Protein AF-A0A960HMX3-F1 (afdb_monomer)

Solvent-accessible surface area (backbone atoms only — not comparable to full-atom values): 6172 Å² total; per-residue (Å²): 138,47,63,65,85,90,50,76,62,52,67,40,49,70,94,48,58,46,78,93,29,70,56,40,52,54,56,44,63,33,71,47,39,36,35,37,45,38,48,60,83,60,45,30,69,58,53,38,54,47,41,51,61,59,38,69,85,48,51,72,66,40,34,30,44,33,40,25,38,19,84,93,37,35,83,73,44,44,56,55,37,54,48,40,28,54,75,72,62,50,45,58,39,83,42,84,37,84,56,86,35,61,76,78,84,78,91,125

Mean predicted aligned error: 2.22 Å

Foldseek 3Di:
DAADPPDQEEEDEPVQLDLPGPVLVVLLPHQHQYEYEDEQPDALVSLQSSLCSNPVVLDARSYEYEYAHEPVRCVPRPPRNVVSCVVSPRRYHYHYDNPPNHDDDDPD

Sequence (108 aa):
DWYDTSAHMIWIGERTRQLDGAHVEFFSGVNNPIGCKLGPTATGDEAVALAERLNPDKVPGRLTFISRMGADNVEAALPPLLAAVRDAGHPVVWACDPMHGNTFTASG

Nearest PDB structures (foldseek):
  2ypp-assembly1_A  TM=9.995E-01  e=1.949E-12  Mycobacterium tuberculosis
  5ckx-assembly1_B-2  TM=9.982E-01  e=3.065E-12  Mycobacterium tuberculosis H37Rv
  3rzi-assembly1_A-2  TM=9.989E-01  e=3.270E-12  Mycobacterium tuberculosis H37Rv
  5ckv-assembly1_A-2  TM=9.958E-01  e=3.489E-12  Mycobacterium tuberculosis
  5e2l-assembly1_B  TM=9.982E-01  e=7.584E-12  Mycobacterium tuberculosis

Secondary structure (DSSP, 8-state):
----TT-SSEEE-GGG--TTSHHHHHHHHS-S-EEEEE-TT--HHHHHHHHHHH-TT--TTSEEEEE---TTTHHHHHHHHHHHHHHTT--PEEEE--STTS------

Radius of gyration: 14.27 Å; Cα contacts (8 Å, |Δi|>4): 177; chains: 1; bounding box: 42×22×45 Å

pLDDT: mean 97.95, std 3.2, range [70.38, 98.94]

Structure (mmCIF, N/CA/C/O backbone):
data_AF-A0A960HMX3-F1
#
_entry.id   AF-A0A960HMX3-F1
#
loop_
_atom_site.group_PDB
_atom_site.id
_atom_site.type_symbol
_atom_site.label_atom_id
_atom_site.label_alt_id
_atom_site.label_comp_id
_atom_site.label_asym_id
_atom_site.label_entity_id
_atom_site.label_seq_id
_atom_site.pdbx_PDB_ins_code
_atom_site.Cartn_x
_atom_site.Cartn_y
_atom_site.Cartn_z
_atom_site.occupancy
_atom_site.B_iso_or_equiv
_atom_site.auth_seq_id
_atom_site.auth_comp_id
_atom_site.auth_asym_id
_atom_site.auth_atom_id
_atom_site.pdbx_PDB_model_num
ATOM 1 N N . ASP A 1 1 ? -23.670 -0.229 2.502 1.00 85.31 1 ASP A N 1
ATOM 2 C CA . ASP A 1 1 ? -22.354 -0.774 2.131 1.00 85.31 1 ASP A CA 1
ATOM 3 C C . ASP A 1 1 ? -22.159 -0.709 0.638 1.00 85.31 1 ASP A C 1
ATOM 5 O O . ASP A 1 1 ? -23.004 -1.199 -0.103 1.00 85.31 1 ASP A O 1
ATOM 9 N N . TRP A 1 2 ? -21.087 -0.053 0.206 1.00 97.19 2 TRP A N 1
ATOM 10 C CA . TRP A 1 2 ? -20.743 0.062 -1.206 1.00 97.19 2 TRP A CA 1
ATOM 11 C C . TRP A 1 2 ? -19.721 -1.011 -1.558 1.00 97.19 2 TRP A C 1
ATOM 13 O O . TRP A 1 2 ? -18.742 -1.188 -0.842 1.00 97.19 2 TRP A O 1
ATOM 23 N N . TYR A 1 3 ? -19.937 -1.721 -2.6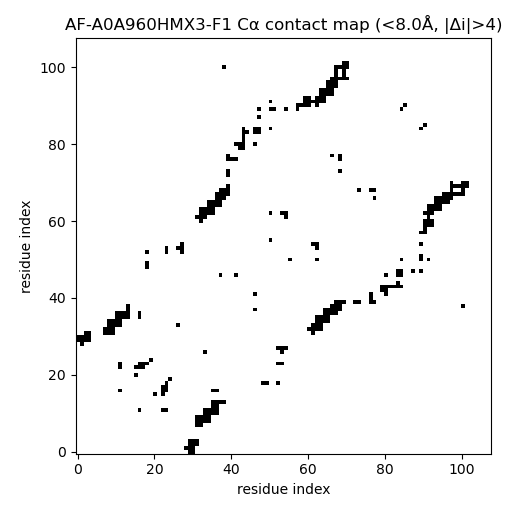59 1.00 98.44 3 TYR A N 1
ATOM 24 C CA . TYR A 1 3 ? -18.971 -2.658 -3.222 1.00 98.44 3 TYR A CA 1
ATOM 25 C C . TYR A 1 3 ? -18.749 -2.302 -4.683 1.00 98.44 3 TYR A C 1
ATOM 27 O O . TYR A 1 3 ? -19.709 -2.065 -5.420 1.00 98.44 3 TYR A O 1
ATOM 35 N N . ASP A 1 4 ? -17.493 -2.312 -5.109 1.00 98.44 4 ASP A N 1
ATOM 36 C CA . ASP A 1 4 ? -17.176 -2.403 -6.525 1.00 98.44 4 ASP A CA 1
ATOM 37 C C . ASP A 1 4 ? -17.462 -3.844 -6.970 1.00 98.44 4 ASP A C 1
ATOM 39 O O . ASP A 1 4 ? -16.826 -4.791 -6.506 1.00 98.44 4 ASP A O 1
ATOM 43 N N . THR A 1 5 ? -18.468 -4.019 -7.826 1.00 98.31 5 THR A N 1
ATOM 44 C CA . THR A 1 5 ? -18.927 -5.341 -8.286 1.00 98.31 5 THR A CA 1
ATOM 45 C C . THR A 1 5 ? -18.208 -5.824 -9.546 1.00 98.31 5 THR A C 1
ATOM 47 O O . THR A 1 5 ? -18.573 -6.859 -10.100 1.00 98.31 5 THR A O 1
ATOM 50 N N . SER A 1 6 ? -17.165 -5.117 -9.995 1.00 98.50 6 SER A N 1
ATOM 51 C CA . SER A 1 6 ? -16.330 -5.550 -11.121 1.00 98.50 6 SER A CA 1
ATOM 52 C C . SER A 1 6 ? -15.373 -6.694 -10.762 1.00 98.50 6 SER A C 1
ATOM 54 O O . SER A 1 6 ? -15.012 -7.489 -11.632 1.00 98.50 6 SER A O 1
ATOM 56 N N . ALA A 1 7 ? -14.969 -6.803 -9.491 1.00 98.62 7 ALA A N 1
ATOM 57 C CA . ALA A 1 7 ? -14.056 -7.830 -8.999 1.00 98.62 7 ALA A CA 1
ATOM 58 C C . ALA A 1 7 ? -14.205 -8.052 -7.485 1.00 98.62 7 ALA A C 1
ATOM 60 O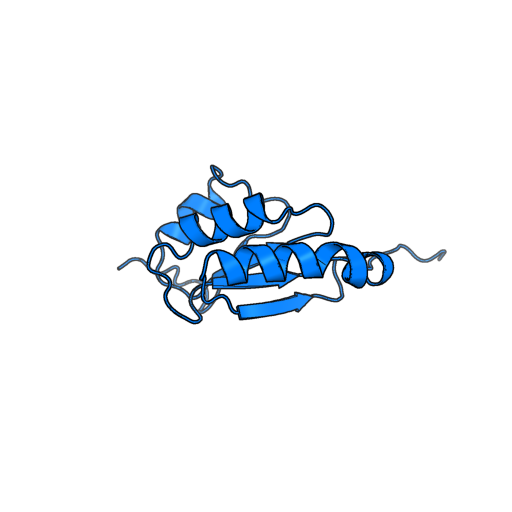 O . ALA A 1 7 ? -14.676 -7.191 -6.749 1.00 98.62 7 ALA A O 1
ATOM 61 N N . HIS A 1 8 ? -13.743 -9.204 -6.991 1.00 98.50 8 HIS A N 1
ATOM 62 C CA . HIS A 1 8 ? -13.754 -9.497 -5.553 1.00 98.50 8 HIS A CA 1
ATOM 63 C C . HIS A 1 8 ? -12.753 -8.633 -4.772 1.00 98.50 8 HIS A C 1
ATOM 65 O O . HIS A 1 8 ? -13.094 -8.080 -3.731 1.00 98.50 8 HIS A O 1
ATOM 71 N N . MET A 1 9 ? -11.527 -8.516 -5.288 1.00 98.56 9 MET A N 1
ATOM 72 C CA . MET A 1 9 ? -10.425 -7.737 -4.723 1.00 98.56 9 MET A CA 1
ATOM 73 C C . MET A 1 9 ? -9.857 -6.844 -5.821 1.00 98.56 9 MET A C 1
ATOM 75 O O . MET A 1 9 ? -9.694 -7.284 -6.960 1.00 98.56 9 MET A O 1
ATOM 79 N N . ILE A 1 10 ? -9.566 -5.597 -5.468 1.00 98.75 10 ILE A N 1
ATOM 80 C CA . ILE A 1 10 ? -9.032 -4.573 -6.371 1.00 98.75 10 ILE A CA 1
ATOM 81 C C . ILE A 1 10 ? -7.776 -3.952 -5.756 1.00 98.75 10 ILE A C 1
ATOM 83 O O . ILE A 1 10 ? -7.578 -4.023 -4.544 1.00 98.75 10 ILE A O 1
ATOM 87 N N . TRP A 1 11 ? -6.902 -3.330 -6.553 1.00 98.88 11 TRP A N 1
ATOM 88 C CA . TRP A 1 11 ? -5.698 -2.677 -6.021 1.00 98.88 11 TRP A CA 1
ATOM 89 C C . TRP A 1 11 ? -5.407 -1.314 -6.654 1.00 98.88 11 TRP A C 1
ATOM 91 O O . TRP A 1 11 ? -5.726 -1.066 -7.816 1.00 98.88 11 TRP A O 1
ATOM 101 N N . ILE A 1 12 ? -4.727 -0.457 -5.892 1.00 98.88 12 ILE A N 1
ATOM 102 C CA . ILE A 1 12 ? -4.202 0.832 -6.347 1.00 98.88 12 ILE A CA 1
ATOM 103 C C . ILE A 1 12 ? -2.768 0.641 -6.856 1.00 98.88 12 ILE A C 1
ATOM 105 O O . ILE A 1 12 ? -1.914 0.063 -6.175 1.00 98.88 12 ILE A O 1
ATOM 109 N N . GLY A 1 13 ? -2.495 1.107 -8.074 1.00 98.81 13 GLY A N 1
ATOM 110 C CA . GLY A 1 13 ? -1.163 1.057 -8.676 1.00 98.81 13 GLY A CA 1
ATOM 111 C C . GLY A 1 13 ? -0.196 2.108 -8.116 1.00 98.81 13 GLY A C 1
ATOM 112 O O . GLY A 1 13 ? -0.608 3.136 -7.591 1.00 98.81 13 GLY A O 1
ATOM 113 N N . GLU A 1 14 ? 1.111 1.892 -8.316 1.00 98.38 14 GLU A N 1
ATOM 114 C CA . GLU A 1 14 ? 2.176 2.796 -7.831 1.00 98.38 14 GLU A CA 1
ATOM 115 C C . GLU A 1 14 ? 1.983 4.250 -8.282 1.00 98.38 14 GLU A C 1
ATOM 117 O O . GLU A 1 14 ? 2.257 5.188 -7.548 1.00 98.38 14 GLU A O 1
ATOM 122 N N . ARG A 1 15 ? 1.510 4.446 -9.515 1.00 98.44 15 ARG A N 1
ATOM 123 C CA . ARG A 1 15 ? 1.380 5.773 -10.136 1.00 98.44 15 ARG A CA 1
ATOM 124 C C . ARG A 1 15 ? 0.102 6.505 -9.719 1.00 98.44 15 ARG A C 1
ATOM 126 O O . ARG A 1 15 ? -0.074 7.662 -10.085 1.00 98.44 15 ARG A O 1
ATOM 133 N N . THR A 1 16 ? -0.781 5.839 -8.980 1.00 98.69 16 THR A N 1
ATOM 134 C CA . THR A 1 16 ? -2.127 6.321 -8.645 1.00 98.69 16 THR A CA 1
ATOM 135 C C . THR A 1 16 ? -2.423 6.244 -7.144 1.00 98.69 16 THR A C 1
ATOM 137 O O . THR A 1 16 ? -3.582 6.327 -6.751 1.00 98.69 16 THR A O 1
ATOM 140 N N . ARG A 1 17 ? -1.400 6.057 -6.297 1.00 98.44 17 ARG A N 1
ATOM 141 C CA . ARG A 1 17 ? -1.531 5.917 -4.832 1.00 98.44 17 ARG A CA 1
ATOM 142 C C . ARG A 1 17 ? -1.380 7.227 -4.054 1.00 98.44 17 ARG A C 1
ATOM 144 O O . ARG A 1 17 ? -0.973 7.205 -2.898 1.00 98.44 17 ARG A O 1
ATOM 151 N N . GLN A 1 18 ? -1.637 8.370 -4.685 1.00 98.56 18 GLN A N 1
ATOM 152 C CA . GLN A 1 18 ? -1.568 9.661 -3.999 1.00 98.56 18 GLN A CA 1
ATOM 153 C C . GLN A 1 18 ? -2.577 9.672 -2.846 1.00 98.56 18 GLN A C 1
ATOM 155 O O . GLN A 1 18 ? -3.738 9.335 -3.070 1.00 98.56 18 GLN A O 1
ATOM 160 N N . LEU A 1 19 ? -2.133 10.051 -1.643 1.00 98.50 19 LEU A N 1
ATOM 161 C CA . LEU A 1 19 ? -2.930 9.959 -0.414 1.00 98.50 19 LEU A CA 1
ATOM 162 C C . LEU A 1 19 ? -4.279 10.685 -0.535 1.00 98.50 19 LEU A C 1
ATOM 164 O O . LEU A 1 19 ? -5.315 10.109 -0.220 1.00 98.50 19 LEU A O 1
ATOM 168 N N . ASP A 1 20 ? -4.260 11.894 -1.098 1.00 97.94 20 ASP A N 1
ATOM 169 C CA . ASP A 1 20 ? -5.455 12.721 -1.329 1.00 97.94 20 ASP A CA 1
ATOM 170 C C . ASP A 1 20 ? -6.022 12.555 -2.755 1.00 97.94 20 ASP A C 1
ATOM 172 O O . ASP A 1 20 ? -6.778 13.385 -3.258 1.00 97.94 20 ASP A O 1
ATOM 176 N N . GLY A 1 21 ? -5.601 11.503 -3.462 1.00 98.56 21 GLY A N 1
ATOM 177 C CA . GLY A 1 21 ? -5.989 11.227 -4.841 1.00 98.56 21 GLY A CA 1
ATOM 178 C C . GLY A 1 21 ? -7.301 10.451 -4.961 1.00 98.56 21 GLY A C 1
ATOM 179 O O . GLY A 1 21 ? -7.697 9.691 -4.079 1.00 98.56 21 GLY A O 1
ATOM 180 N N . ALA A 1 22 ? -7.939 10.558 -6.130 1.00 98.69 22 ALA A N 1
ATOM 181 C CA . ALA A 1 22 ? -9.248 9.952 -6.393 1.00 98.69 22 ALA A CA 1
ATOM 182 C C . ALA A 1 22 ? -9.296 8.420 -6.219 1.00 98.69 22 ALA A C 1
ATOM 184 O O . ALA A 1 22 ? -10.326 7.886 -5.820 1.00 98.69 22 ALA A O 1
ATOM 185 N N . HIS A 1 23 ? -8.204 7.699 -6.499 1.00 98.81 23 HIS A N 1
ATOM 186 C CA . HIS A 1 23 ? -8.173 6.244 -6.304 1.00 98.81 23 HIS A CA 1
ATOM 187 C C . HIS A 1 23 ? -8.175 5.879 -4.818 1.00 98.81 23 HIS A C 1
ATOM 189 O O . HIS A 1 23 ? -8.896 4.971 -4.424 1.00 98.81 23 HIS A O 1
ATOM 195 N N . VAL A 1 24 ? -7.409 6.588 -3.983 1.00 98.81 24 VAL A N 1
ATOM 196 C CA . VAL A 1 24 ? -7.413 6.352 -2.533 1.00 98.81 24 VAL A CA 1
ATOM 197 C C . VAL A 1 24 ? -8.778 6.714 -1.942 1.00 98.81 24 VAL A C 1
ATOM 199 O O . VAL A 1 24 ? -9.314 5.931 -1.160 1.00 98.81 24 VAL A O 1
ATOM 202 N N . GLU A 1 25 ? -9.388 7.818 -2.389 1.00 98.56 25 GLU A N 1
ATOM 203 C CA . GLU A 1 25 ? -10.761 8.185 -2.018 1.00 98.56 25 GLU A CA 1
ATOM 204 C C . GLU A 1 25 ? -11.755 7.067 -2.363 1.00 98.56 25 GLU A C 1
ATOM 206 O O . GLU A 1 25 ? -12.433 6.547 -1.476 1.00 98.56 25 GLU A O 1
ATOM 211 N N . PHE A 1 26 ? -11.781 6.624 -3.626 1.00 98.75 26 PHE A N 1
ATOM 212 C CA . PHE A 1 26 ? -12.672 5.556 -4.088 1.00 98.75 26 PHE A CA 1
ATOM 213 C C . PHE A 1 26 ? -12.501 4.267 -3.271 1.00 98.75 26 PHE A C 1
ATOM 215 O O . PHE A 1 26 ? -13.479 3.707 -2.776 1.00 98.75 26 PHE A O 1
ATOM 222 N N . PHE A 1 27 ? -11.258 3.822 -3.069 1.00 98.62 27 PHE A N 1
ATOM 223 C CA . PHE A 1 27 ? -10.955 2.581 -2.352 1.00 98.62 27 PHE A CA 1
ATOM 224 C C . PHE A 1 27 ? -11.304 2.658 -0.864 1.00 98.62 27 PHE A C 1
ATOM 226 O O . PHE A 1 27 ? -11.653 1.641 -0.264 1.00 98.62 27 PHE A O 1
ATOM 233 N N . SER A 1 28 ? -11.240 3.847 -0.264 1.00 97.94 28 SER A N 1
ATOM 234 C CA . SER A 1 28 ? -11.641 4.038 1.129 1.00 97.94 28 SER A CA 1
ATOM 235 C C . SER A 1 28 ? -13.151 3.907 1.357 1.00 97.94 28 SER A C 1
ATOM 237 O O . SER A 1 28 ? -13.565 3.571 2.462 1.00 97.94 28 SER A O 1
ATOM 239 N N . GLY A 1 29 ? -13.964 4.141 0.320 1.00 97.38 29 GLY A N 1
ATOM 240 C CA . GLY A 1 29 ? -15.426 4.124 0.405 1.00 97.38 29 GLY A CA 1
ATOM 241 C C . GLY A 1 29 ? -16.087 2.778 0.087 1.00 97.38 29 GLY A C 1
ATOM 242 O O . GLY A 1 29 ? -17.270 2.608 0.385 1.00 97.38 29 GLY A O 1
ATOM 243 N N . VAL A 1 30 ? -15.364 1.829 -0.520 1.00 98.44 30 VAL A N 1
ATOM 244 C CA . VAL A 1 30 ? -15.891 0.498 -0.891 1.00 98.44 30 VAL A CA 1
ATOM 245 C C . VAL A 1 30 ? -15.471 -0.581 0.101 1.00 98.44 30 VAL A C 1
ATOM 247 O O . VAL A 1 30 ? -14.406 -0.488 0.693 1.00 98.44 30 VAL A O 1
ATOM 250 N N . ASN A 1 31 ? -16.239 -1.662 0.235 1.00 98.00 31 ASN A N 1
ATOM 251 C CA . ASN A 1 31 ? -16.031 -2.729 1.223 1.00 98.00 31 ASN A CA 1
ATOM 252 C C . ASN A 1 31 ? -15.253 -3.957 0.702 1.00 98.00 31 ASN A C 1
ATOM 254 O O . ASN A 1 31 ? -15.018 -4.904 1.452 1.00 98.00 31 ASN A O 1
ATOM 258 N N . ASN A 1 32 ? -14.790 -3.951 -0.551 1.00 98.69 32 ASN A N 1
ATOM 259 C CA . ASN A 1 32 ? -13.920 -4.998 -1.109 1.00 98.69 32 ASN A CA 1
ATOM 260 C C . ASN A 1 32 ? -12.600 -5.127 -0.320 1.00 98.69 32 ASN A C 1
ATOM 262 O O . ASN A 1 32 ? -12.070 -4.119 0.133 1.00 98.69 32 ASN A O 1
ATOM 266 N N . PRO A 1 33 ? -11.973 -6.304 -0.186 1.00 98.62 33 PRO A N 1
ATOM 267 C CA . PRO A 1 33 ? -10.549 -6.356 0.131 1.00 98.62 33 PRO A CA 1
ATOM 268 C C . PRO A 1 33 ? -9.751 -5.547 -0.898 1.00 98.62 33 PRO A C 1
ATOM 270 O O . PRO A 1 33 ? -10.046 -5.597 -2.096 1.00 98.62 33 PRO A O 1
ATOM 273 N N . ILE A 1 34 ? -8.751 -4.802 -0.436 1.00 98.88 34 ILE A N 1
ATOM 274 C CA . ILE A 1 34 ? -8.002 -3.872 -1.279 1.00 98.88 34 ILE A CA 1
ATOM 275 C C . ILE A 1 34 ? -6.495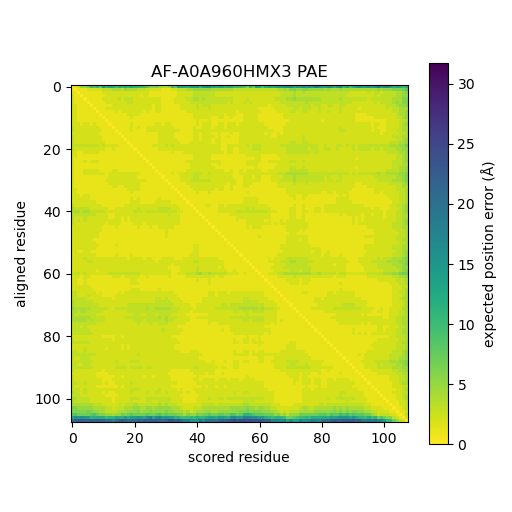 -4.081 -1.189 1.00 98.88 34 ILE A C 1
ATOM 277 O O . ILE A 1 34 ? -5.942 -4.413 -0.141 1.00 98.88 34 ILE A O 1
ATOM 281 N N . GLY A 1 35 ? -5.818 -3.858 -2.311 1.00 98.88 35 GLY A N 1
ATOM 282 C CA . GLY A 1 35 ? -4.365 -3.808 -2.406 1.00 98.88 35 GLY A CA 1
ATOM 283 C C . GLY A 1 35 ? -3.843 -2.392 -2.646 1.00 98.88 35 GLY A C 1
ATOM 284 O O . GLY A 1 35 ? -4.505 -1.577 -3.283 1.00 98.88 35 GLY A O 1
ATOM 285 N N . CYS A 1 36 ? -2.619 -2.106 -2.215 1.00 98.88 36 CYS A N 1
ATOM 286 C CA . CYS A 1 36 ? -1.896 -0.894 -2.597 1.00 98.88 36 CYS A CA 1
ATOM 287 C C . CYS A 1 36 ? -0.433 -1.239 -2.892 1.00 98.88 36 CYS A C 1
ATOM 289 O O . CYS A 1 36 ? 0.237 -1.887 -2.085 1.00 98.88 36 CYS A O 1
ATOM 291 N N . LYS A 1 37 ? 0.055 -0.860 -4.076 1.00 98.94 37 LYS A N 1
ATOM 292 C CA . LYS A 1 37 ? 1.452 -1.085 -4.475 1.00 98.94 37 LYS A CA 1
ATOM 293 C C . LYS A 1 37 ? 2.372 -0.131 -3.717 1.00 98.94 37 LYS A C 1
ATOM 295 O O . LYS A 1 37 ? 2.041 1.040 -3.595 1.00 98.94 37 LYS A O 1
ATOM 300 N N . LEU A 1 38 ? 3.528 -0.620 -3.271 1.00 98.88 38 LEU A N 1
ATOM 301 C CA . LEU A 1 38 ? 4.599 0.200 -2.702 1.00 98.88 38 LEU A CA 1
ATOM 302 C C . LEU A 1 38 ? 5.915 -0.082 -3.439 1.00 98.88 38 LEU A C 1
ATOM 304 O O . LEU A 1 38 ? 6.398 -1.219 -3.470 1.00 98.88 38 LEU A O 1
ATOM 308 N N . GLY A 1 39 ? 6.467 0.951 -4.072 1.00 98.56 39 GLY A N 1
ATOM 309 C CA . GLY A 1 39 ? 7.765 0.938 -4.738 1.00 98.56 39 GLY A CA 1
ATOM 310 C C . GLY A 1 39 ? 8.934 1.283 -3.809 1.00 98.56 39 GLY A C 1
ATOM 311 O O . GLY A 1 39 ? 8.722 1.629 -2.647 1.00 98.56 39 GLY A O 1
ATOM 312 N N . PRO A 1 40 ? 10.175 1.242 -4.330 1.00 98.25 40 PRO A N 1
ATOM 313 C CA . PRO A 1 40 ? 11.394 1.420 -3.532 1.00 98.25 40 PRO A CA 1
ATOM 314 C C . PRO A 1 40 ? 11.568 2.826 -2.939 1.00 98.25 40 PRO A C 1
ATOM 316 O O . PRO A 1 40 ? 12.446 3.028 -2.110 1.00 98.25 40 PRO A O 1
ATOM 319 N N . THR A 1 41 ? 10.755 3.798 -3.356 1.00 97.69 41 THR A N 1
ATOM 320 C CA . THR A 1 41 ? 10.772 5.175 -2.842 1.00 97.69 41 THR A CA 1
ATOM 321 C C . THR A 1 41 ? 9.694 5.444 -1.793 1.00 97.69 41 THR A C 1
ATOM 323 O O . THR A 1 41 ? 9.611 6.566 -1.307 1.00 97.69 41 THR A O 1
ATOM 326 N N . ALA A 1 42 ? 8.831 4.467 -1.484 1.00 98.50 42 ALA A N 1
ATOM 327 C CA . ALA A 1 42 ? 7.836 4.624 -0.429 1.00 98.50 42 ALA A CA 1
ATOM 328 C C . ALA A 1 42 ? 8.528 4.803 0.930 1.00 98.50 42 ALA A C 1
ATOM 330 O O . ALA A 1 42 ? 9.564 4.191 1.192 1.00 98.50 42 ALA A O 1
ATOM 331 N N . THR A 1 43 ? 7.940 5.621 1.799 1.00 98.75 43 THR A N 1
ATOM 332 C CA . THR A 1 43 ? 8.435 5.851 3.163 1.00 98.75 43 THR A CA 1
ATOM 333 C C . THR A 1 43 ? 7.533 5.178 4.195 1.00 98.75 43 THR A C 1
ATOM 335 O O . THR A 1 43 ? 6.384 4.830 3.907 1.00 98.75 43 THR A O 1
ATOM 338 N N . GLY A 1 44 ? 8.053 4.977 5.412 1.00 98.81 44 GLY A N 1
ATOM 339 C CA . GLY A 1 44 ? 7.266 4.420 6.518 1.00 98.81 44 GLY A CA 1
ATOM 340 C C . GLY A 1 44 ? 6.030 5.270 6.814 1.00 98.81 44 GLY A C 1
ATOM 341 O O . GLY A 1 44 ? 4.932 4.729 6.909 1.00 98.81 44 GLY A O 1
ATOM 342 N N . ASP A 1 45 ? 6.200 6.592 6.848 1.00 98.81 45 ASP A N 1
ATOM 343 C CA . ASP A 1 45 ? 5.118 7.552 7.083 1.00 98.81 45 ASP A CA 1
ATOM 344 C C . ASP A 1 45 ? 4.048 7.490 5.985 1.00 98.81 45 ASP A C 1
ATOM 346 O O . ASP A 1 45 ? 2.857 7.455 6.287 1.00 98.81 45 ASP A O 1
ATOM 350 N N . GLU A 1 46 ? 4.448 7.394 4.709 1.00 98.69 46 GLU A N 1
ATOM 351 C CA . GLU A 1 46 ? 3.500 7.201 3.604 1.00 98.69 46 GLU A CA 1
ATOM 352 C C . GLU A 1 46 ? 2.712 5.894 3.747 1.00 98.69 46 GLU A C 1
ATOM 354 O O . GLU A 1 46 ? 1.502 5.871 3.520 1.00 98.69 46 GLU A O 1
ATOM 359 N N . ALA A 1 47 ? 3.380 4.795 4.112 1.00 98.81 47 ALA A N 1
ATOM 360 C CA . ALA A 1 47 ? 2.726 3.502 4.286 1.00 98.81 47 ALA A CA 1
ATOM 361 C C . ALA A 1 47 ? 1.730 3.523 5.457 1.00 98.81 47 ALA 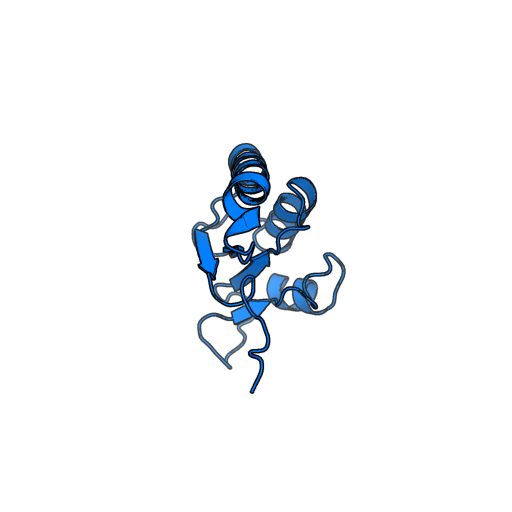A C 1
ATOM 363 O O . ALA A 1 47 ? 0.631 2.982 5.331 1.00 98.81 47 ALA A O 1
ATOM 364 N N . VAL A 1 48 ? 2.074 4.176 6.571 1.00 98.94 48 VAL A N 1
ATOM 365 C CA . VAL A 1 48 ? 1.164 4.356 7.712 1.00 98.94 48 VAL A CA 1
ATOM 366 C C . VAL A 1 48 ? -0.032 5.222 7.317 1.00 98.94 48 VAL A C 1
ATOM 368 O O . VAL A 1 48 ? -1.166 4.781 7.489 1.00 98.94 48 VAL A O 1
ATOM 371 N N . ALA A 1 49 ? 0.190 6.378 6.686 1.00 98.88 49 ALA A N 1
ATOM 372 C CA . ALA A 1 49 ? -0.892 7.266 6.254 1.00 98.88 49 ALA A CA 1
ATOM 373 C C . ALA A 1 49 ? -1.856 6.580 5.266 1.00 98.88 49 ALA A C 1
ATOM 375 O O . ALA A 1 49 ? -3.078 6.716 5.365 1.00 98.88 49 ALA A O 1
ATOM 376 N N . LEU A 1 50 ? -1.330 5.774 4.336 1.00 98.88 50 LEU A N 1
ATOM 377 C CA . LEU A 1 50 ? -2.156 4.950 3.451 1.00 98.88 50 LEU A CA 1
ATOM 378 C C . LEU A 1 50 ? -2.965 3.907 4.232 1.00 98.88 50 LEU A C 1
ATOM 380 O O . LEU A 1 50 ? -4.132 3.684 3.911 1.00 98.88 50 LEU A O 1
ATOM 384 N N . ALA A 1 51 ? -2.380 3.268 5.249 1.00 98.81 51 ALA A N 1
ATOM 385 C CA . ALA A 1 51 ? -3.083 2.289 6.074 1.00 98.81 51 ALA A CA 1
ATOM 386 C C . ALA A 1 51 ? -4.212 2.926 6.897 1.00 98.81 51 ALA A C 1
ATOM 388 O O . ALA A 1 51 ? -5.300 2.354 6.969 1.00 98.81 51 ALA A O 1
ATOM 389 N N . GLU A 1 52 ? -3.985 4.115 7.454 1.00 98.75 52 GLU A N 1
ATOM 390 C CA . GLU A 1 52 ? -5.000 4.910 8.154 1.00 98.75 52 GLU A CA 1
ATOM 391 C C . GLU A 1 52 ? -6.150 5.303 7.223 1.00 98.75 52 GLU A C 1
ATOM 393 O O . GLU A 1 52 ? -7.316 5.188 7.596 1.00 98.75 52 GLU A O 1
ATOM 398 N N . ARG A 1 53 ? -5.846 5.699 5.981 1.00 98.69 53 ARG A N 1
ATOM 399 C CA . ARG A 1 53 ? -6.866 6.121 5.011 1.00 98.69 53 ARG A CA 1
ATOM 400 C C . ARG A 1 53 ? -7.684 4.960 4.439 1.00 98.69 53 ARG A C 1
ATOM 402 O O . ARG A 1 53 ? -8.865 5.140 4.145 1.00 98.69 53 ARG A O 1
ATOM 409 N N . LEU A 1 54 ? -7.062 3.795 4.245 1.00 98.75 54 LEU A N 1
ATOM 410 C CA . LEU A 1 54 ? -7.642 2.646 3.535 1.00 98.75 54 LEU A CA 1
ATOM 411 C C . LEU A 1 54 ? -8.200 1.550 4.462 1.00 98.75 54 LEU A C 1
ATOM 413 O O . LEU A 1 54 ? -9.034 0.743 4.038 1.00 98.75 54 LEU A O 1
ATOM 417 N N . ASN A 1 55 ? -7.735 1.495 5.711 1.00 98.62 55 ASN A N 1
ATOM 418 C CA . ASN A 1 55 ? -8.188 0.558 6.739 1.00 98.62 55 ASN A CA 1
ATOM 419 C C . ASN A 1 55 ? -8.227 1.235 8.129 1.00 98.62 55 ASN A C 1
ATOM 421 O O . ASN A 1 55 ? -7.510 0.796 9.039 1.00 98.62 55 ASN A O 1
ATOM 425 N N . PRO A 1 56 ? -9.039 2.299 8.302 1.00 98.06 56 PRO A N 1
ATOM 426 C CA . PRO A 1 56 ? -9.086 3.081 9.543 1.00 98.06 56 PRO A CA 1
ATOM 427 C C . PRO A 1 56 ? -9.496 2.238 10.756 1.00 98.06 56 PRO A C 1
ATOM 429 O O . PRO A 1 56 ? -8.939 2.394 11.841 1.00 98.06 56 PRO A O 1
ATOM 432 N N . ASP A 1 57 ? -10.396 1.274 10.553 1.00 98.00 57 ASP A N 1
ATOM 433 C CA . ASP A 1 57 ? -10.912 0.394 11.607 1.00 98.00 57 ASP A CA 1
ATOM 434 C C . ASP A 1 57 ? -9.986 -0.792 11.922 1.00 98.00 57 ASP A C 1
ATOM 436 O O . ASP A 1 57 ? -10.329 -1.660 12.725 1.00 98.00 57 ASP A O 1
ATOM 440 N N . LYS A 1 58 ? -8.803 -0.853 11.287 1.00 98.38 58 LYS A N 1
ATOM 441 C CA . LYS A 1 58 ? -7.790 -1.898 11.501 1.00 98.38 58 LYS A CA 1
ATOM 442 C C . LYS A 1 58 ? -8.367 -3.313 11.357 1.00 98.38 58 LYS A C 1
ATOM 444 O O . LYS A 1 58 ? -8.042 -4.212 12.128 1.00 98.38 58 LYS A O 1
ATOM 449 N N . VAL A 1 59 ? -9.197 -3.536 10.338 1.00 98.38 59 VAL A N 1
ATOM 450 C CA . VAL A 1 59 ? -9.776 -4.852 10.038 1.00 98.38 59 VAL A CA 1
ATOM 451 C C . VAL A 1 59 ? -8.689 -5.759 9.438 1.00 98.38 59 VAL A C 1
ATOM 453 O O . VAL A 1 59 ? -8.114 -5.403 8.402 1.00 98.38 59 VAL A O 1
ATOM 456 N N . PRO A 1 60 ? -8.364 -6.920 10.040 1.00 98.50 60 PRO A N 1
ATOM 457 C CA . PRO A 1 60 ? -7.361 -7.829 9.488 1.00 98.50 60 PRO A CA 1
ATOM 458 C C . PRO A 1 60 ? -7.732 -8.315 8.083 1.00 98.50 60 PRO A C 1
ATOM 460 O O . PRO A 1 60 ? -8.871 -8.699 7.828 1.00 98.50 60 PRO A O 1
ATOM 463 N N . GLY A 1 61 ? -6.769 -8.301 7.159 1.00 94.94 61 GLY A N 1
ATOM 464 C CA . GLY A 1 61 ? -6.975 -8.77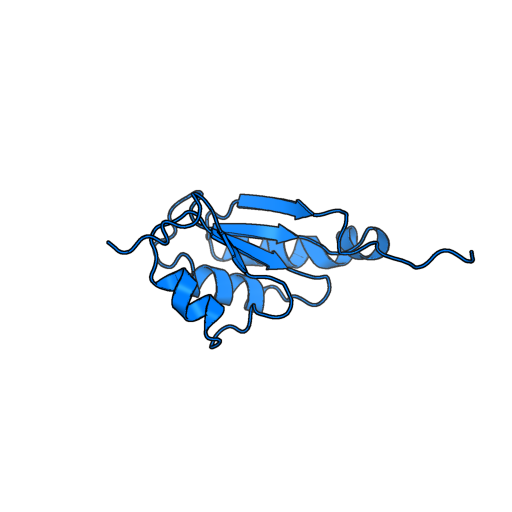3 5.782 1.00 94.94 61 GLY A CA 1
ATOM 465 C C . GLY A 1 61 ? -7.707 -7.797 4.853 1.00 94.94 61 GLY A C 1
ATOM 466 O O . GLY A 1 61 ? -7.766 -8.043 3.651 1.00 94.94 61 GLY A O 1
ATOM 467 N N . ARG A 1 62 ? -8.208 -6.663 5.366 1.00 98.25 62 ARG A N 1
ATOM 468 C CA . ARG A 1 62 ? -8.824 -5.604 4.550 1.00 98.25 62 ARG A CA 1
ATOM 469 C C . ARG A 1 62 ? -7.829 -4.970 3.576 1.00 98.25 62 ARG A C 1
ATOM 471 O O . ARG A 1 62 ? -8.166 -4.784 2.410 1.00 98.25 62 ARG A O 1
ATOM 478 N N . LEU A 1 63 ? -6.624 -4.644 4.048 1.00 98.88 63 LEU A N 1
ATOM 479 C CA . LEU A 1 63 ? -5.572 -4.004 3.256 1.00 98.88 63 LEU A CA 1
ATOM 480 C C . LEU A 1 63 ? -4.387 -4.948 3.040 1.00 98.88 63 LEU A C 1
ATOM 482 O O . LEU A 1 63 ? -3.833 -5.499 3.992 1.00 98.88 63 LEU A O 1
ATOM 486 N N . THR A 1 64 ? -3.970 -5.072 1.784 1.00 98.94 64 THR A N 1
ATOM 487 C CA . THR A 1 64 ? -2.729 -5.734 1.376 1.00 98.94 64 THR A CA 1
ATOM 488 C C . THR A 1 64 ? -1.742 -4.706 0.828 1.00 98.94 64 THR A C 1
ATOM 490 O O . THR A 1 64 ? -2.008 -4.084 -0.202 1.00 98.94 64 THR A O 1
ATOM 493 N N . PHE A 1 65 ? -0.576 -4.555 1.453 1.00 98.94 65 PHE A N 1
ATOM 494 C CA . PHE A 1 65 ? 0.539 -3.851 0.823 1.00 98.94 65 PHE A CA 1
ATOM 495 C C . PHE A 1 65 ? 1.306 -4.799 -0.093 1.00 98.94 65 PHE A C 1
ATOM 497 O O . PHE A 1 65 ? 1.730 -5.882 0.312 1.00 98.94 65 PHE A O 1
ATOM 504 N N . ILE A 1 66 ? 1.470 -4.381 -1.349 1.00 98.94 66 ILE A N 1
ATOM 505 C CA . ILE A 1 66 ? 2.116 -5.166 -2.399 1.00 98.94 66 ILE A CA 1
ATOM 506 C C . ILE A 1 66 ? 3.473 -4.526 -2.711 1.00 98.94 66 ILE A C 1
ATOM 508 O O . ILE A 1 66 ? 3.540 -3.515 -3.415 1.00 98.94 66 ILE A O 1
ATOM 512 N N . SER A 1 67 ? 4.554 -5.092 -2.175 1.00 98.81 67 SER A N 1
ATOM 513 C CA . SER A 1 67 ? 5.910 -4.559 -2.331 1.00 98.81 67 SER A CA 1
ATOM 514 C C . SER A 1 67 ? 6.488 -4.896 -3.705 1.00 98.81 67 SER A C 1
ATOM 516 O O . SER A 1 67 ? 6.471 -6.046 -4.131 1.00 98.81 67 SER A O 1
ATOM 518 N N . ARG A 1 68 ? 7.025 -3.895 -4.410 1.00 98.62 68 ARG A N 1
ATOM 519 C CA . ARG A 1 68 ? 7.639 -4.051 -5.744 1.00 98.62 68 ARG A CA 1
ATOM 520 C C . ARG A 1 68 ? 8.983 -3.331 -5.849 1.00 98.62 68 ARG A C 1
ATOM 522 O O . ARG A 1 68 ? 9.197 -2.502 -6.734 1.00 98.62 68 ARG A O 1
ATOM 529 N N . MET A 1 69 ? 9.873 -3.632 -4.908 1.00 98.50 69 MET A N 1
ATOM 530 C CA . MET A 1 69 ? 11.111 -2.872 -4.676 1.00 98.50 69 MET A CA 1
ATOM 531 C C . MET A 1 69 ? 12.167 -3.044 -5.776 1.00 98.50 69 MET A C 1
ATOM 533 O O . MET A 1 69 ? 12.976 -2.148 -6.002 1.00 98.50 69 MET A O 1
ATOM 537 N N . GLY A 1 70 ? 12.144 -4.182 -6.469 1.00 98.56 70 GLY A N 1
ATOM 538 C CA . GLY A 1 70 ? 13.281 -4.645 -7.262 1.00 98.56 70 GLY A CA 1
ATOM 539 C C . GLY A 1 70 ? 14.282 -5.403 -6.388 1.00 98.56 70 GLY A C 1
ATOM 540 O O . GLY A 1 70 ? 14.395 -5.135 -5.190 1.00 98.56 70 GLY A O 1
ATOM 541 N N . ALA A 1 71 ? 14.963 -6.385 -6.977 1.00 98.38 71 ALA A N 1
ATOM 542 C CA . ALA A 1 71 ? 15.836 -7.317 -6.269 1.00 98.38 71 ALA A CA 1
ATOM 543 C C . ALA A 1 71 ? 16.979 -6.591 -5.545 1.00 98.38 71 ALA A C 1
ATOM 545 O O . ALA A 1 71 ? 17.247 -6.890 -4.387 1.00 98.38 71 ALA A O 1
ATOM 546 N N . ASP A 1 72 ? 17.556 -5.570 -6.178 1.00 98.25 72 ASP A N 1
ATOM 547 C CA . ASP A 1 72 ? 18.699 -4.832 -5.628 1.00 98.25 72 ASP A CA 1
ATOM 548 C C . ASP A 1 72 ? 18.327 -3.900 -4.462 1.00 98.25 72 ASP A C 1
ATOM 550 O O . ASP A 1 72 ? 19.187 -3.516 -3.675 1.00 98.25 72 ASP A O 1
ATOM 554 N N . ASN A 1 73 ? 17.048 -3.523 -4.329 1.00 98.19 73 ASN A N 1
ATOM 555 C CA . ASN A 1 73 ? 16.606 -2.537 -3.333 1.00 98.19 73 ASN A CA 1
ATOM 556 C C . ASN A 1 73 ? 15.822 -3.149 -2.170 1.00 98.19 73 ASN A C 1
ATOM 558 O O . ASN A 1 73 ? 15.640 -2.485 -1.150 1.00 98.19 73 ASN A O 1
ATOM 562 N N . VAL A 1 74 ? 15.297 -4.371 -2.312 1.00 98.56 74 VAL A N 1
ATOM 563 C CA . VAL A 1 74 ? 14.315 -4.920 -1.361 1.00 98.56 74 VAL A CA 1
ATOM 564 C C . VAL A 1 74 ? 14.861 -5.028 0.062 1.00 98.56 74 VAL A C 1
ATOM 566 O O . VAL A 1 74 ? 14.140 -4.694 1.001 1.00 98.56 74 VAL A O 1
ATOM 569 N N . GLU A 1 75 ? 16.126 -5.418 0.227 1.00 98.31 75 GLU A N 1
ATOM 570 C CA . GLU A 1 75 ? 16.753 -5.583 1.544 1.00 98.31 75 GLU A CA 1
ATOM 571 C C . GLU A 1 75 ? 16.897 -4.257 2.298 1.00 98.31 75 GLU A C 1
ATOM 573 O O . GLU A 1 75 ? 16.766 -4.229 3.519 1.00 98.31 75 GLU A O 1
ATOM 578 N N . ALA A 1 76 ? 17.111 -3.151 1.582 1.00 98.38 76 ALA A N 1
ATOM 579 C CA . ALA A 1 76 ? 17.235 -1.827 2.181 1.00 98.38 76 ALA A CA 1
ATOM 580 C C . ALA A 1 76 ? 15.872 -1.137 2.355 1.00 98.38 76 ALA A C 1
ATOM 582 O O . ALA A 1 76 ? 15.602 -0.539 3.395 1.00 98.38 76 ALA A O 1
ATOM 583 N N . ALA A 1 77 ? 15.007 -1.213 1.340 1.00 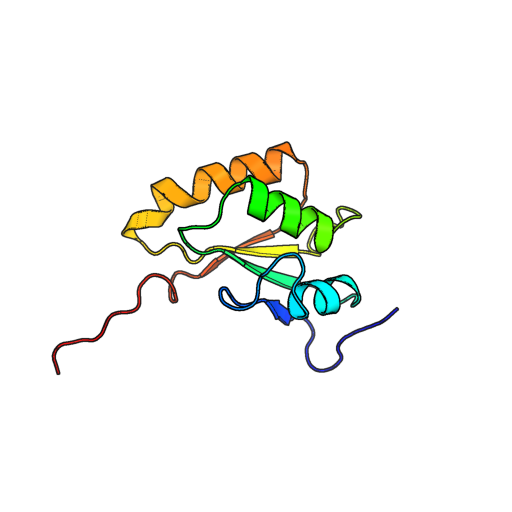98.38 77 ALA A N 1
ATOM 584 C CA . ALA A 1 77 ? 13.793 -0.405 1.264 1.00 98.38 77 ALA A CA 1
ATOM 585 C C . ALA A 1 77 ? 12.596 -1.006 2.014 1.00 98.38 77 ALA A C 1
ATOM 587 O O . ALA A 1 77 ? 11.766 -0.264 2.533 1.00 98.38 77 ALA A O 1
ATOM 588 N N . LEU A 1 78 ? 12.465 -2.337 2.076 1.00 98.75 78 LEU A N 1
ATOM 589 C CA . LEU A 1 78 ? 11.282 -2.967 2.673 1.00 98.75 78 LEU A CA 1
ATOM 590 C C . LEU A 1 78 ? 11.274 -2.948 4.215 1.00 98.75 78 LEU A C 1
ATOM 592 O O . LEU A 1 78 ? 10.223 -2.621 4.773 1.00 98.75 78 LEU A O 1
ATOM 596 N N . PRO A 1 79 ? 12.372 -3.269 4.937 1.00 98.81 79 PRO A N 1
ATOM 597 C CA . PRO A 1 79 ? 12.329 -3.368 6.399 1.00 98.81 79 PRO A CA 1
ATOM 598 C C . PRO A 1 79 ? 11.819 -2.115 7.133 1.00 98.81 79 PRO A C 1
ATOM 600 O O . PRO A 1 79 ? 11.014 -2.284 8.053 1.00 98.81 79 PRO A O 1
ATOM 603 N N . PRO A 1 80 ? 12.183 -0.874 6.737 1.00 98.75 80 PRO A N 1
ATOM 604 C CA . PRO A 1 80 ? 11.634 0.332 7.360 1.00 98.75 80 PRO A CA 1
ATOM 605 C C . PRO A 1 80 ? 10.106 0.441 7.244 1.00 98.75 80 PRO A C 1
ATOM 607 O O . PRO A 1 80 ? 9.451 0.878 8.189 1.00 98.75 80 PRO A O 1
ATOM 610 N N . LEU A 1 81 ? 9.520 -0.003 6.124 1.00 98.88 81 LEU A N 1
ATOM 611 C CA . LEU A 1 81 ? 8.066 0.006 5.921 1.00 98.88 81 LEU A CA 1
ATOM 612 C C . LEU A 1 81 ? 7.369 -1.022 6.811 1.00 98.88 81 LEU A C 1
ATOM 614 O O . LEU A 1 81 ? 6.352 -0.717 7.432 1.00 98.88 81 LEU A O 1
ATOM 618 N N . LEU A 1 82 ? 7.936 -2.232 6.897 1.00 98.81 82 LEU A N 1
ATOM 619 C CA . LEU A 1 82 ? 7.417 -3.289 7.768 1.00 98.81 82 LEU A CA 1
ATOM 620 C C . LEU A 1 82 ? 7.397 -2.827 9.228 1.00 98.81 82 LEU A C 1
ATOM 622 O O . LEU A 1 82 ? 6.395 -3.023 9.913 1.00 98.81 82 LEU A O 1
ATOM 626 N N . ALA A 1 83 ? 8.493 -2.212 9.688 1.00 98.81 83 ALA A N 1
ATOM 627 C CA . ALA A 1 83 ? 8.615 -1.701 11.048 1.00 98.81 83 ALA A CA 1
ATOM 628 C C . ALA A 1 83 ? 7.581 -0.605 11.330 1.00 98.81 83 ALA A C 1
ATOM 630 O O . ALA A 1 83 ? 6.799 -0.756 12.261 1.00 98.81 83 ALA A O 1
ATOM 631 N N . ALA A 1 84 ? 7.504 0.431 10.488 1.00 98.88 84 ALA A N 1
ATOM 632 C CA . ALA A 1 84 ? 6.576 1.545 10.685 1.00 98.88 84 ALA A CA 1
ATOM 633 C C . ALA A 1 84 ? 5.108 1.087 10.751 1.00 98.88 84 ALA A C 1
ATOM 635 O O . ALA A 1 84 ? 4.383 1.439 11.681 1.00 98.88 84 ALA A O 1
ATOM 636 N N . VAL A 1 85 ? 4.671 0.242 9.810 1.00 98.81 85 VAL A N 1
ATOM 637 C CA . VAL A 1 85 ? 3.282 -0.249 9.762 1.00 98.81 85 VAL A CA 1
ATOM 638 C 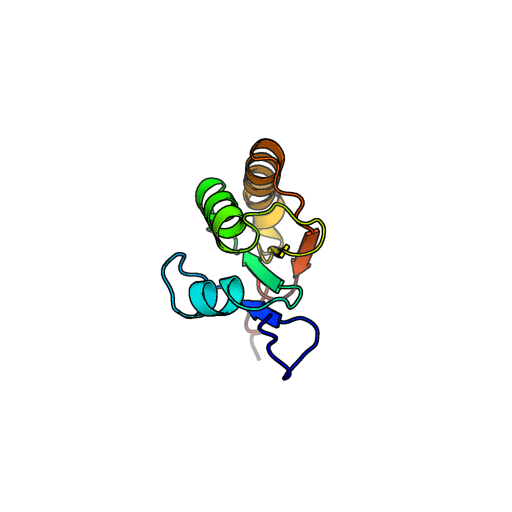C . VAL A 1 85 ? 2.963 -1.173 10.942 1.00 98.81 85 VAL A C 1
ATOM 640 O O . VAL A 1 85 ? 1.869 -1.091 11.510 1.00 98.81 85 VAL A O 1
ATOM 643 N N . ARG A 1 86 ? 3.911 -2.036 11.338 1.00 98.56 86 ARG A N 1
ATOM 644 C CA . ARG A 1 86 ? 3.777 -2.890 12.528 1.00 98.56 86 ARG A CA 1
ATOM 645 C C . ARG A 1 86 ? 3.667 -2.046 13.794 1.00 98.56 86 ARG A C 1
ATOM 647 O O . ARG A 1 86 ? 2.787 -2.308 14.608 1.00 98.56 86 ARG A O 1
ATOM 654 N N . ASP A 1 87 ? 4.537 -1.056 13.954 1.00 98.75 87 ASP A N 1
ATOM 655 C CA . ASP A 1 87 ? 4.616 -0.231 15.160 1.00 98.75 87 ASP A CA 1
ATOM 656 C C . ASP A 1 87 ? 3.388 0.696 15.284 1.00 98.75 87 ASP A C 1
ATOM 658 O O . ASP A 1 87 ? 2.900 0.924 16.388 1.00 98.75 87 ASP A O 1
ATOM 662 N N . ALA A 1 88 ? 2.797 1.121 14.159 1.00 98.56 88 ALA A N 1
ATOM 663 C CA . ALA A 1 88 ? 1.491 1.794 14.110 1.00 98.56 88 ALA A CA 1
ATOM 664 C C . ALA A 1 88 ? 0.288 0.846 14.365 1.00 98.56 88 ALA A C 1
ATOM 666 O O . ALA A 1 88 ? -0.864 1.275 14.526 1.00 98.56 88 ALA A O 1
ATOM 667 N N . GLY A 1 89 ? 0.531 -0.466 14.420 1.00 98.31 89 GLY A N 1
ATOM 668 C CA . GLY A 1 89 ? -0.463 -1.482 14.755 1.00 98.31 89 GLY A CA 1
ATOM 669 C C . GLY A 1 89 ? -1.508 -1.729 13.666 1.00 98.31 89 GLY A C 1
ATOM 670 O O . GLY A 1 89 ? -2.636 -2.086 14.000 1.00 98.31 89 GLY A O 1
ATOM 671 N N . HIS A 1 90 ? -1.184 -1.518 12.386 1.00 98.44 90 HIS A N 1
ATOM 672 C CA . HIS A 1 90 ? -2.104 -1.820 11.283 1.00 98.44 90 HIS A CA 1
ATOM 673 C C . HIS A 1 90 ? -1.969 -3.288 10.833 1.00 98.44 90 HIS A C 1
ATOM 675 O O . HIS A 1 90 ? -0.891 -3.696 10.394 1.00 98.44 90 HIS A O 1
ATOM 681 N N . PRO A 1 91 ? -3.048 -4.098 10.880 1.00 98.06 91 PRO A N 1
ATOM 682 C CA . PRO A 1 91 ? -3.000 -5.523 10.549 1.00 98.06 91 PRO A CA 1
ATOM 683 C C . PRO A 1 91 ? -3.128 -5.755 9.037 1.00 98.06 91 PRO A C 1
ATOM 685 O O . PRO A 1 91 ? -4.117 -6.302 8.541 1.00 98.06 91 PRO A O 1
ATOM 688 N N . VAL A 1 92 ? -2.123 -5.300 8.291 1.00 98.62 92 VAL A N 1
ATOM 689 C CA . VAL A 1 92 ? -2.052 -5.477 6.836 1.00 98.62 92 VAL A CA 1
ATOM 690 C C . VAL A 1 92 ? -1.535 -6.864 6.461 1.00 98.62 92 VAL A C 1
ATOM 692 O O . VAL A 1 92 ? -0.779 -7.493 7.202 1.00 98.62 92 VAL A O 1
ATOM 695 N N . VAL A 1 93 ? -1.885 -7.316 5.259 1.00 98.81 93 VAL A N 1
ATOM 696 C CA . VAL A 1 93 ? -1.182 -8.417 4.590 1.00 98.81 93 VAL A CA 1
ATOM 697 C C . VAL A 1 93 ? -0.018 -7.840 3.789 1.00 98.81 93 VAL A C 1
ATOM 699 O O . VAL A 1 93 ? -0.170 -6.822 3.115 1.00 98.81 93 VAL A O 1
ATOM 702 N N . TRP A 1 94 ? 1.135 -8.503 3.826 1.00 98.81 94 TRP A N 1
ATOM 703 C CA . TRP A 1 94 ? 2.272 -8.181 2.966 1.00 98.81 94 TRP A CA 1
ATOM 704 C C . TRP A 1 94 ? 2.369 -9.194 1.828 1.00 98.81 94 TRP A C 1
ATOM 706 O O . TRP A 1 94 ? 2.468 -10.396 2.069 1.00 98.81 94 TRP A O 1
ATOM 716 N N . ALA A 1 95 ? 2.359 -8.705 0.590 1.00 98.81 95 ALA A N 1
ATOM 717 C CA . ALA A 1 95 ? 2.536 -9.507 -0.615 1.00 98.81 95 ALA A CA 1
ATOM 718 C C . ALA A 1 95 ? 3.748 -9.008 -1.411 1.00 98.81 95 ALA A C 1
ATOM 720 O O . ALA A 1 95 ? 3.942 -7.804 -1.558 1.00 98.81 95 ALA A O 1
ATOM 721 N N . CYS A 1 96 ? 4.552 -9.928 -1.945 1.00 98.69 96 CYS A N 1
ATOM 722 C CA . CYS A 1 96 ? 5.691 -9.598 -2.801 1.00 98.69 96 CYS A CA 1
ATOM 723 C C . CYS A 1 96 ? 5.270 -9.610 -4.277 1.00 98.69 96 CYS A C 1
ATOM 725 O O . CYS A 1 96 ? 4.728 -10.600 -4.766 1.00 98.69 96 CYS A O 1
ATOM 727 N N . ASP A 1 97 ? 5.554 -8.524 -4.990 1.00 98.81 97 ASP A N 1
ATOM 728 C CA . ASP A 1 97 ? 5.518 -8.419 -6.448 1.00 98.81 97 ASP A CA 1
ATOM 729 C C . ASP A 1 97 ? 6.963 -8.320 -6.973 1.00 98.81 97 ASP A C 1
ATOM 731 O O . ASP A 1 97 ? 7.519 -7.222 -7.094 1.00 98.81 97 ASP A O 1
ATOM 735 N N . PRO A 1 98 ? 7.594 -9.463 -7.298 1.00 98.38 98 PRO A N 1
ATOM 736 C CA . PRO A 1 98 ? 8.980 -9.509 -7.750 1.00 98.38 98 PRO A CA 1
ATOM 737 C C . PRO A 1 98 ? 9.132 -9.150 -9.236 1.00 98.38 98 PRO A C 1
ATOM 739 O O . PRO A 1 98 ? 10.217 -9.303 -9.787 1.00 98.38 98 PRO A O 1
ATOM 742 N N . MET A 1 99 ? 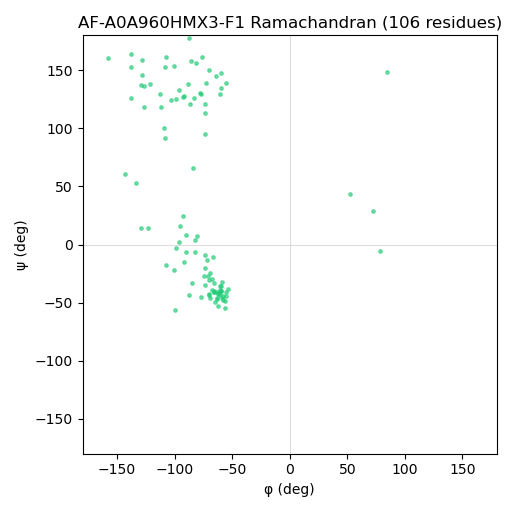8.073 -8.694 -9.915 1.00 98.56 99 MET A N 1
ATOM 743 C CA . MET A 1 99 ? 8.096 -8.467 -11.362 1.00 98.56 99 MET A CA 1
ATOM 744 C C . MET A 1 99 ? 8.307 -6.987 -11.684 1.00 98.56 99 MET A C 1
ATOM 746 O O . MET A 1 99 ? 9.268 -6.611 -12.354 1.00 98.56 99 MET A O 1
ATOM 750 N N . HIS A 1 100 ? 7.438 -6.114 -11.168 1.00 98.50 100 HIS A N 1
ATOM 751 C CA . HIS A 1 100 ? 7.371 -4.718 -11.618 1.00 98.50 100 HIS A CA 1
ATOM 752 C C . HIS A 1 100 ? 8.551 -3.846 -11.168 1.00 98.50 100 HIS A C 1
ATOM 754 O O . HIS A 1 100 ? 8.674 -2.713 -11.633 1.00 98.50 100 HIS A O 1
ATOM 760 N N . GLY A 1 101 ? 9.368 -4.311 -10.223 1.00 97.75 101 GLY A N 1
ATOM 761 C CA . GLY A 1 101 ? 10.604 -3.640 -9.805 1.00 97.75 101 GLY A CA 1
ATOM 762 C C . GLY A 1 101 ? 11.847 -4.068 -10.593 1.00 97.75 101 GLY A C 1
ATOM 763 O O . GLY A 1 101 ? 12.897 -3.473 -10.402 1.00 97.75 101 GLY A O 1
ATOM 764 N N . ASN A 1 102 ? 11.733 -5.081 -11.462 1.00 98.31 102 ASN A N 1
ATOM 765 C CA . ASN A 1 102 ? 12.866 -5.766 -12.101 1.00 98.31 102 ASN A CA 1
ATOM 766 C C . ASN A 1 102 ? 12.812 -5.736 -13.639 1.00 98.31 102 ASN A C 1
ATOM 768 O O . ASN A 1 102 ? 13.485 -6.514 -14.308 1.00 98.31 102 ASN A O 1
ATOM 772 N N . THR A 1 103 ? 11.964 -4.891 -14.227 1.00 97.50 103 THR A N 1
ATOM 773 C CA . THR A 1 103 ? 11.798 -4.831 -15.685 1.00 97.50 103 THR A CA 1
ATOM 774 C C . THR A 1 103 ? 12.957 -4.084 -16.346 1.00 97.50 103 THR A C 1
ATOM 776 O O . THR A 1 103 ? 13.254 -2.950 -15.978 1.00 97.50 103 THR A O 1
ATOM 779 N N . PHE A 1 104 ? 13.555 -4.693 -17.369 1.00 96.38 104 PHE A N 1
ATOM 780 C CA . PHE A 1 104 ? 14.558 -4.089 -18.248 1.00 96.38 104 PHE A CA 1
ATOM 781 C C . PHE A 1 104 ? 14.286 -4.484 -19.708 1.00 96.38 104 PHE A C 1
ATOM 783 O O . PHE A 1 104 ? 13.546 -5.432 -19.974 1.00 96.38 104 PHE A O 1
ATOM 790 N N . THR A 1 105 ? 14.889 -3.766 -20.656 1.00 96.50 105 THR A N 1
ATOM 791 C CA . THR A 1 105 ? 14.801 -4.077 -22.092 1.00 96.50 105 THR A CA 1
ATOM 792 C C . THR A 1 105 ? 16.053 -4.838 -22.520 1.00 96.50 105 THR A C 1
ATOM 794 O O . THR A 1 105 ? 17.163 -4.356 -22.305 1.00 96.50 105 THR A O 1
ATOM 797 N N . ALA A 1 106 ? 15.892 -6.020 -23.117 1.00 94.00 106 ALA A N 1
ATOM 798 C CA . ALA A 1 106 ? 17.013 -6.767 -23.687 1.00 94.00 106 ALA A CA 1
ATOM 799 C C . ALA A 1 106 ? 17.548 -6.076 -24.954 1.00 94.00 106 ALA A C 1
ATOM 801 O O . ALA A 1 106 ? 16.789 -5.442 -25.689 1.00 94.00 106 ALA A O 1
ATOM 802 N N . SER A 1 107 ? 18.842 -6.229 -25.236 1.00 87.56 107 SER A N 1
ATOM 803 C CA . SER A 1 107 ? 19.40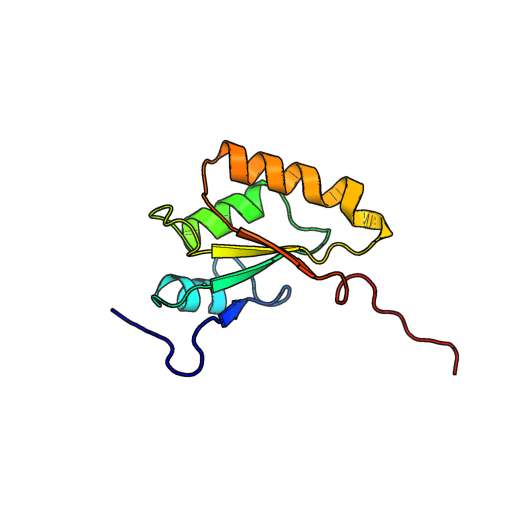6 -5.885 -26.542 1.00 87.56 107 SER A CA 1
ATOM 804 C C . SER A 1 107 ? 18.965 -6.949 -27.551 1.00 87.56 107 SER A C 1
ATOM 806 O O . SER A 1 107 ? 19.545 -8.035 -27.582 1.00 87.56 107 SER A O 1
ATOM 808 N N . GLY A 1 108 ? 17.875 -6.679 -28.271 1.00 70.38 108 GLY A N 1
ATOM 809 C CA . GLY A 1 108 ? 17.427 -7.505 -29.397 1.00 70.38 108 GLY A CA 1
ATOM 810 C C . GLY A 1 108 ? 18.353 -7.417 -30.601 1.00 70.38 108 GLY A C 1
ATOM 811 O O . GLY A 1 108 ? 19.155 -6.457 -30.664 1.00 70.38 108 GLY A O 1
#